Protein AF-A0A2N2W0B8-F1 (afdb_monomer)

Nearest PDB structures (foldseek):
  5v74-assembly1_A1-2  TM=8.621E-01  e=6.566E-03  Haliangium ochraceum DSM 14365
  4jw0-assembly1_E  TM=9.015E-01  e=1.313E-02  Gloeobacter violaceus PCC 7421
  7ckc-assembly1_AB  TM=8.648E-01  e=2.626E-02  Halothiobacillus neapolitanus
  5l37-assembly1_C  TM=8.263E-01  e=2.286E-02  Mycolicibacterium smegmatis MC2 155
  4n8f-assembly1_E  TM=8.984E-01  e=4.900E-02  Thermosynechococcus vestitus BP-1

pLDDT: mean 94.48, std 7.17, range [53.91, 98.44]

Sequence (57 aa):
NPQGDAIVAVDPLQCGNGELVYYETSKEAGRVLETTMNPIDAAIMGIVDELNIDKRQ

Radius of gyration: 13.65 Å; Cα contacts (8 Å, |Δi|>4): 71; chains: 1; bounding box: 36×30×28 Å

Structure (mmCIF, N/CA/C/O backbone):
data_AF-A0A2N2W0B8-F1
#
_entry.id   AF-A0A2N2W0B8-F1
#
loop_
_atom_site.group_PDB
_atom_site.id
_atom_site.type_symbol
_atom_site.label_atom_id
_atom_site.label_alt_id
_atom_site.label_comp_id
_atom_site.label_asym_id
_atom_site.label_entity_id
_atom_site.label_seq_id
_atom_site.pdbx_PDB_ins_code
_atom_site.Cartn_x
_atom_site.Cartn_y
_atom_site.Cartn_z
_atom_site.occupancy
_atom_site.B_iso_or_equiv
_atom_site.auth_seq_id
_atom_site.auth_comp_id
_atom_site.auth_asym_id
_atom_site.auth_atom_id
_atom_site.pdbx_PDB_model_num
ATOM 1 N N . ASN A 1 1 ? -17.567 2.292 6.209 1.00 83.75 1 ASN A N 1
ATOM 2 C CA . ASN A 1 1 ? -17.987 1.596 4.973 1.00 83.75 1 ASN A CA 1
ATOM 3 C C . ASN A 1 1 ? -16.987 1.886 3.875 1.00 83.75 1 ASN A C 1
ATOM 5 O O . ASN A 1 1 ? -16.717 3.070 3.678 1.00 83.75 1 ASN A O 1
ATOM 9 N N . PRO A 1 2 ? -16.435 0.854 3.209 1.00 90.31 2 PRO A N 1
ATOM 10 C CA . PRO A 1 2 ? -15.569 1.048 2.051 1.00 90.31 2 PRO A CA 1
ATOM 11 C C . PRO A 1 2 ? -16.353 1.725 0.921 1.00 90.31 2 PRO A C 1
ATOM 13 O O . PRO A 1 2 ? -17.557 1.505 0.778 1.00 90.31 2 PRO A O 1
ATOM 16 N N . GLN A 1 3 ? -15.677 2.581 0.163 1.00 95.12 3 GLN A N 1
ATOM 1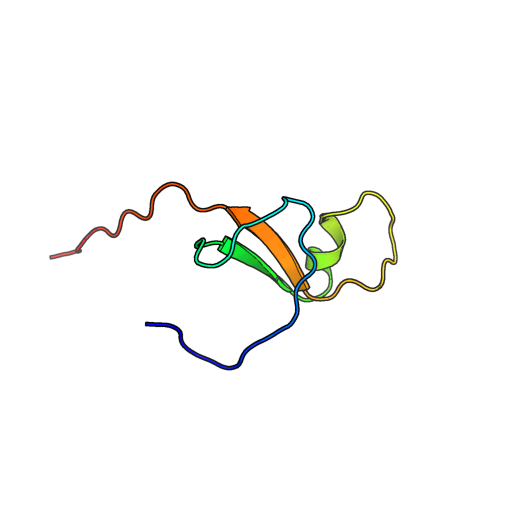7 C CA . GLN A 1 3 ? -16.236 3.312 -0.974 1.00 95.12 3 GLN A CA 1
ATOM 18 C C . GLN A 1 3 ? -15.281 3.187 -2.162 1.00 95.12 3 GLN A C 1
ATOM 20 O O . GLN A 1 3 ? -14.068 3.203 -1.962 1.00 95.12 3 GLN A O 1
ATOM 25 N N . GLY A 1 4 ? -15.832 3.116 -3.375 1.00 94.81 4 GLY A N 1
ATOM 26 C CA . GLY A 1 4 ? -15.057 2.954 -4.608 1.00 94.81 4 GLY A CA 1
ATOM 27 C C . GLY A 1 4 ? -14.736 1.498 -4.953 1.00 94.81 4 GLY A C 1
ATOM 28 O O . GLY A 1 4 ? -15.227 0.569 -4.308 1.00 94.81 4 GLY A O 1
ATOM 29 N N . ASP A 1 5 ? -13.923 1.329 -5.996 1.00 96.94 5 ASP A N 1
ATOM 30 C CA . ASP A 1 5 ? -13.490 0.028 -6.507 1.00 96.94 5 ASP A CA 1
ATOM 31 C C . ASP A 1 5 ? -12.214 -0.455 -5.809 1.00 96.94 5 ASP A C 1
ATOM 33 O O . ASP A 1 5 ? -11.391 0.336 -5.343 1.00 96.94 5 ASP A O 1
ATOM 37 N N . ALA A 1 6 ? -12.036 -1.775 -5.751 1.00 96.31 6 ALA A N 1
ATOM 38 C CA . ALA A 1 6 ? -10.814 -2.369 -5.229 1.00 96.31 6 ALA A CA 1
ATOM 39 C C . ALA A 1 6 ? -9.633 -2.123 -6.182 1.00 96.31 6 ALA A C 1
ATOM 41 O O . ALA A 1 6 ? -9.764 -2.270 -7.398 1.00 96.31 6 ALA A O 1
ATOM 42 N N . ILE A 1 7 ? -8.467 -1.820 -5.612 1.00 96.88 7 ILE A N 1
ATOM 43 C CA . ILE A 1 7 ? -7.201 -1.658 -6.335 1.00 96.88 7 ILE A CA 1
ATOM 44 C C . ILE A 1 7 ? -6.126 -2.567 -5.736 1.00 96.88 7 ILE A C 1
ATOM 46 O O . ILE A 1 7 ? -6.251 -3.027 -4.600 1.00 96.88 7 ILE A O 1
ATOM 50 N N . VAL A 1 8 ? -5.056 -2.808 -6.493 1.00 97.75 8 VAL A N 1
ATOM 51 C CA . VAL A 1 8 ? -3.843 -3.469 -5.994 1.00 97.75 8 VAL A CA 1
ATOM 52 C C . VAL A 1 8 ? -2.821 -2.389 -5.658 1.00 97.75 8 VAL A C 1
ATOM 54 O O . VAL A 1 8 ? -2.570 -1.517 -6.481 1.00 97.75 8 VAL A O 1
ATOM 57 N N . ALA A 1 9 ? -2.233 -2.455 -4.466 1.00 98.19 9 ALA A N 1
ATOM 58 C CA . ALA A 1 9 ? -1.171 -1.558 -4.027 1.00 98.19 9 ALA A CA 1
ATOM 59 C C . ALA A 1 9 ? -0.000 -2.371 -3.466 1.00 98.19 9 ALA A C 1
ATOM 61 O O . ALA A 1 9 ? -0.203 -3.426 -2.861 1.00 98.19 9 ALA A O 1
ATOM 62 N N . VAL A 1 10 ? 1.224 -1.888 -3.669 1.00 98.12 10 VAL A N 1
ATOM 63 C CA . VAL A 1 10 ? 2.421 -2.493 -3.073 1.00 98.12 10 VAL A CA 1
ATOM 64 C C . VAL A 1 10 ? 2.444 -2.212 -1.574 1.00 98.12 10 VAL A C 1
ATOM 66 O O . VAL A 1 10 ? 2.251 -1.074 -1.154 1.00 98.12 10 VAL A O 1
ATOM 69 N N . ASP A 1 11 ? 2.722 -3.242 -0.779 1.00 97.94 11 ASP A N 1
ATOM 70 C CA . ASP A 1 11 ? 2.829 -3.150 0.674 1.00 97.94 11 ASP A CA 1
ATOM 71 C C . ASP A 1 11 ? 4.277 -3.384 1.139 1.00 97.94 11 ASP A C 1
ATOM 73 O O . ASP A 1 11 ? 4.739 -4.528 1.174 1.00 97.94 11 ASP A O 1
ATOM 77 N N . PRO A 1 12 ? 5.017 -2.318 1.489 1.00 96.25 12 PRO A N 1
ATOM 78 C CA . PRO A 1 12 ? 6.341 -2.435 2.087 1.00 96.25 12 PRO A CA 1
ATOM 79 C C . PRO A 1 12 ? 6.301 -2.578 3.621 1.00 96.25 12 PRO A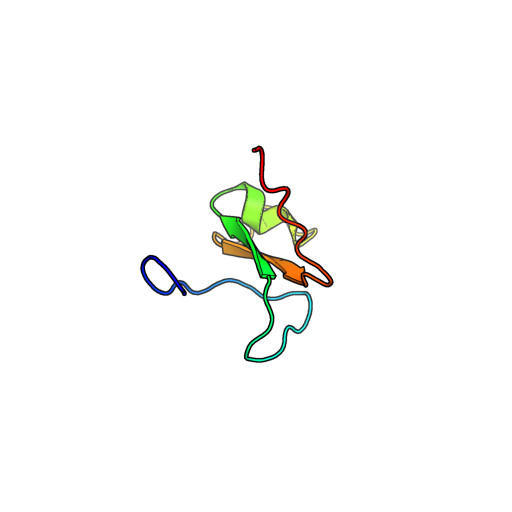 C 1
ATOM 81 O O . PRO A 1 12 ? 7.354 -2.785 4.224 1.00 96.25 12 PRO A O 1
ATOM 84 N N . LEU A 1 13 ? 5.128 -2.439 4.254 1.00 96.62 13 LEU A N 1
ATOM 85 C CA . LEU A 1 13 ? 4.960 -2.336 5.711 1.00 96.62 13 LEU A CA 1
ATOM 86 C C . LEU A 1 13 ? 4.451 -3.623 6.371 1.00 96.62 13 LEU A C 1
ATOM 88 O O . LEU A 1 13 ? 4.485 -3.714 7.594 1.00 96.62 13 LEU A O 1
ATOM 92 N N . GLN A 1 14 ? 4.042 -4.617 5.577 1.00 97.12 14 GLN A N 1
ATOM 93 C CA . GLN A 1 14 ? 3.505 -5.903 6.044 1.00 97.12 14 GLN A CA 1
ATOM 94 C C . GLN A 1 14 ? 2.169 -5.759 6.785 1.00 97.12 14 GLN A C 1
ATOM 96 O O . GLN A 1 14 ? 1.982 -6.295 7.879 1.00 9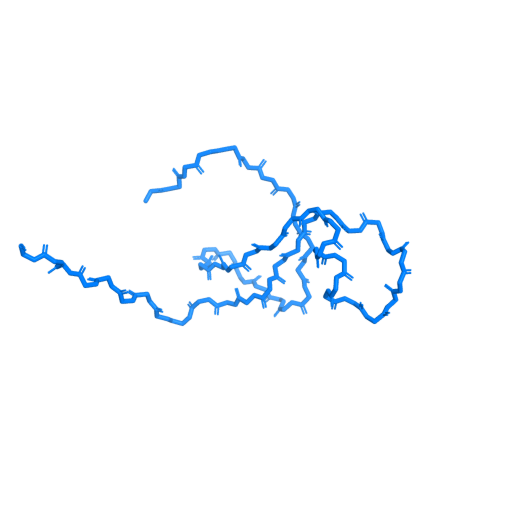7.12 14 GLN A O 1
ATOM 101 N N . CYS A 1 15 ? 1.235 -5.050 6.163 1.00 97.75 15 CYS A N 1
ATOM 102 C CA . CYS A 1 15 ? -0.103 -4.835 6.683 1.00 97.75 15 CYS A CA 1
ATOM 103 C C . CYS A 1 15 ? -0.896 -6.152 6.770 1.00 97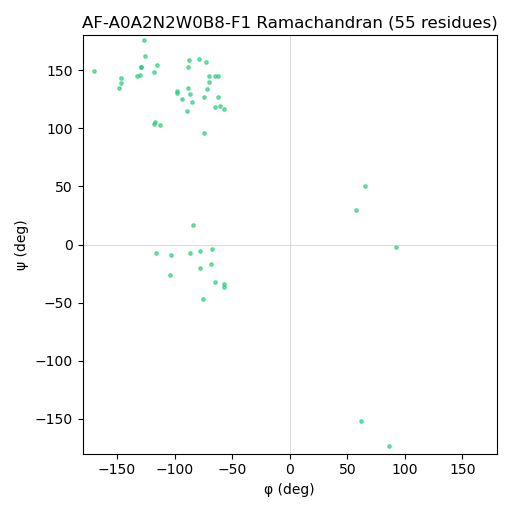.75 15 CYS A C 1
ATOM 105 O O . CYS A 1 15 ? -0.806 -7.048 5.922 1.00 97.75 15 CYS A O 1
ATOM 107 N N . GLY A 1 16 ? -1.724 -6.254 7.801 1.00 97.31 16 GLY A N 1
ATOM 108 C CA . GLY A 1 16 ? -2.668 -7.335 8.026 1.00 97.31 16 GLY A CA 1
ATOM 109 C C . GLY A 1 16 ? -4.024 -7.107 7.355 1.00 97.31 16 GLY A C 1
ATOM 110 O O . GLY A 1 16 ? -4.459 -5.990 7.075 1.00 97.31 16 GLY A O 1
ATOM 111 N N . ASN A 1 17 ? -4.761 -8.200 7.148 1.00 96.94 17 ASN A N 1
ATOM 112 C CA . ASN A 1 17 ? -6.143 -8.124 6.679 1.00 96.94 17 ASN A CA 1
ATOM 113 C C . ASN A 1 17 ? -7.020 -7.378 7.695 1.00 96.94 17 ASN A C 1
ATOM 115 O O . ASN A 1 17 ? -7.106 -7.776 8.856 1.00 96.94 17 ASN A O 1
ATOM 119 N N . GLY A 1 18 ? -7.739 -6.359 7.223 1.00 95.44 18 GLY A N 1
ATOM 120 C CA . GLY A 1 18 ? -8.658 -5.563 8.039 1.00 95.44 18 GLY A CA 1
ATOM 121 C C . GLY A 1 18 ? -8.038 -4.315 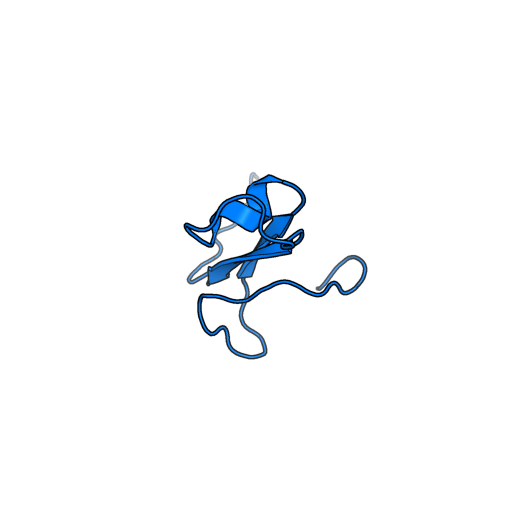8.671 1.00 95.44 18 GLY A C 1
ATOM 122 O O . GLY A 1 18 ? -8.772 -3.556 9.302 1.00 95.44 18 GLY A O 1
ATOM 123 N N . GLU A 1 19 ? -6.739 -4.072 8.482 1.00 97.38 19 GLU A N 1
ATOM 124 C CA . GLU A 1 19 ? -6.104 -2.821 8.898 1.00 97.38 19 GLU A CA 1
ATOM 125 C C . GLU A 1 19 ? -6.560 -1.641 8.034 1.00 97.38 19 GLU A C 1
ATOM 127 O O . GLU A 1 19 ? -6.810 -1.768 6.831 1.00 97.38 19 GLU A O 1
ATOM 132 N N . LEU A 1 20 ? -6.674 -0.473 8.665 1.00 96.69 20 LEU A N 1
ATOM 133 C CA . LEU A 1 20 ? -6.892 0.782 7.963 1.00 96.69 20 LEU A CA 1
ATOM 134 C C . LEU A 1 20 ? -5.532 1.352 7.559 1.00 96.69 20 LEU A C 1
ATOM 136 O O . LEU A 1 20 ? -4.640 1.472 8.394 1.00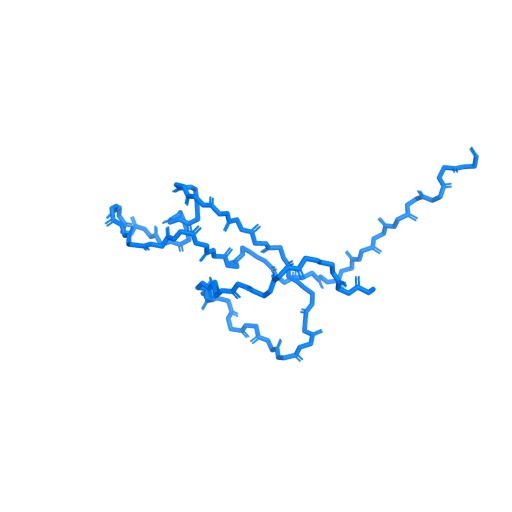 96.69 20 LEU A O 1
ATOM 140 N N . VAL A 1 21 ? -5.382 1.723 6.290 1.00 97.69 21 VAL A N 1
ATOM 141 C CA . VAL A 1 21 ? -4.109 2.195 5.733 1.00 97.69 21 VAL A CA 1
ATOM 142 C C . VAL A 1 21 ? -4.273 3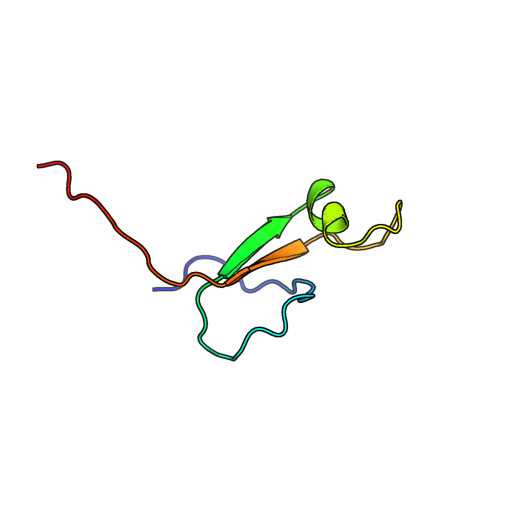.513 4.980 1.00 97.69 21 VAL A C 1
ATOM 144 O O . VAL A 1 21 ? -5.340 3.796 4.429 1.00 97.69 21 VAL A O 1
ATOM 147 N N . TYR A 1 22 ? -3.200 4.303 4.926 1.00 96.44 22 TYR A N 1
ATOM 148 C CA . TYR A 1 22 ? -3.045 5.412 3.979 1.00 96.44 22 TYR A CA 1
ATOM 149 C C . TYR A 1 22 ? -2.205 4.933 2.790 1.00 96.44 22 TYR A C 1
ATOM 151 O O . TYR A 1 22 ? -1.159 4.310 2.982 1.00 96.44 22 TYR A O 1
ATOM 159 N N . TYR A 1 23 ? -2.656 5.215 1.568 1.00 97.69 23 TYR A N 1
ATOM 160 C CA . TYR A 1 23 ? -1.975 4.829 0.334 1.00 97.69 23 TYR A CA 1
ATOM 161 C C . TYR A 1 23 ? -1.819 6.032 -0.599 1.00 97.69 23 TYR A C 1
ATOM 163 O O . TYR A 1 23 ? -2.624 6.962 -0.559 1.00 97.69 23 TYR A O 1
ATOM 171 N N . GLU A 1 24 ? -0.792 5.992 -1.443 1.00 98.00 24 GLU A N 1
ATOM 172 C CA . GLU A 1 24 ? -0.516 6.983 -2.487 1.00 98.00 24 GLU A CA 1
ATOM 173 C C . GLU A 1 24 ? -0.631 6.329 -3.870 1.00 98.00 24 GLU A C 1
ATOM 175 O O . GLU A 1 24 ? -0.439 5.116 -3.999 1.00 98.00 24 GLU A O 1
ATOM 180 N N . THR A 1 25 ? -0.931 7.116 -4.908 1.00 97.56 25 THR A N 1
ATOM 181 C CA . THR A 1 25 ? -1.034 6.623 -6.295 1.00 97.56 25 THR A CA 1
ATOM 182 C C . THR A 1 25 ? -0.153 7.427 -7.251 1.00 97.56 25 THR A C 1
ATOM 184 O O . THR A 1 25 ? 0.468 8.420 -6.874 1.00 97.56 25 THR A O 1
ATOM 187 N N . SER A 1 26 ? -0.106 7.026 -8.524 1.00 96.62 26 SER A N 1
ATOM 188 C CA . SER A 1 26 ? 0.635 7.727 -9.575 1.00 96.62 26 SER A CA 1
ATOM 189 C C . SER A 1 26 ? 2.142 7.774 -9.276 1.00 96.62 26 SER A C 1
ATOM 191 O O . SER A 1 26 ? 2.704 6.883 -8.644 1.00 96.62 26 SER A O 1
ATOM 193 N N . LYS A 1 27 ? 2.827 8.802 -9.775 1.00 94.38 27 LYS A N 1
ATOM 194 C CA . LYS A 1 27 ? 4.285 8.940 -9.721 1.00 94.38 27 LYS A CA 1
ATOM 195 C C . LYS A 1 27 ? 4.862 8.894 -8.302 1.00 94.38 27 LYS A C 1
ATOM 197 O O . LYS A 1 27 ? 5.974 8.396 -8.126 1.00 94.38 27 LYS A O 1
ATOM 202 N N . GLU A 1 28 ? 4.142 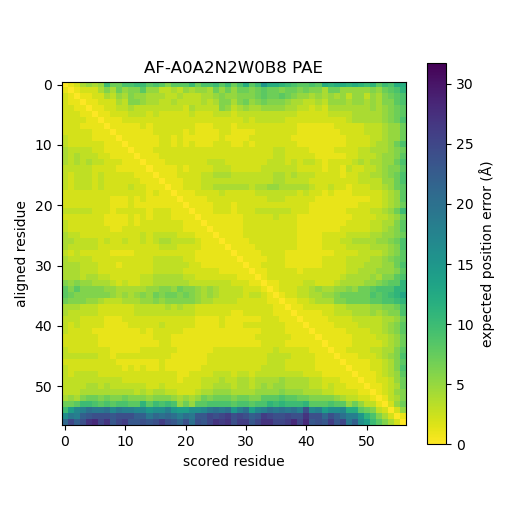9.418 -7.314 1.00 96.56 28 GLU A N 1
ATOM 203 C CA . GLU A 1 28 ? 4.648 9.502 -5.942 1.00 96.56 28 GLU A CA 1
ATOM 204 C C . GLU A 1 28 ? 4.564 8.157 -5.201 1.00 96.56 28 GLU A C 1
ATOM 206 O O . GLU A 1 28 ? 5.362 7.922 -4.295 1.00 96.56 28 GLU A O 1
ATOM 211 N N . ALA A 1 29 ? 3.719 7.217 -5.650 1.00 97.69 29 ALA A N 1
ATOM 212 C CA . ALA A 1 29 ? 3.641 5.867 -5.082 1.00 97.69 29 ALA A CA 1
ATOM 213 C C . ALA A 1 29 ? 4.992 5.132 -5.130 1.00 97.69 29 ALA A C 1
ATOM 215 O O . ALA A 1 29 ? 5.377 4.447 -4.186 1.00 97.69 29 ALA A O 1
ATOM 216 N N . GLY A 1 30 ? 5.777 5.340 -6.191 1.00 97.12 30 GLY A N 1
ATOM 217 C CA . GLY A 1 30 ? 7.111 4.758 -6.322 1.00 97.12 30 GLY A CA 1
ATOM 218 C C . GLY A 1 30 ? 8.151 5.289 -5.326 1.00 97.12 30 GLY A C 1
ATOM 219 O O . GLY A 1 30 ? 9.289 4.818 -5.335 1.00 97.12 30 GLY A O 1
ATOM 220 N N . ARG A 1 31 ? 7.829 6.272 -4.475 1.00 95.50 31 ARG A N 1
ATOM 221 C CA . ARG A 1 31 ? 8.749 6.802 -3.450 1.00 95.50 31 ARG A CA 1
ATOM 222 C C . ARG A 1 31 ? 8.880 5.907 -2.219 1.00 95.50 31 ARG A C 1
ATOM 224 O O . ARG A 1 31 ? 9.765 6.163 -1.408 1.00 95.50 31 ARG A O 1
ATOM 231 N N . VAL A 1 32 ? 8.092 4.834 -2.122 1.00 95.94 32 VAL A N 1
ATOM 232 C CA . VAL A 1 32 ? 8.251 3.815 -1.069 1.00 95.94 32 VAL A CA 1
ATOM 233 C C . VAL A 1 32 ? 9.534 2.987 -1.196 1.00 95.94 32 VAL A C 1
ATOM 235 O O . VAL A 1 32 ? 9.947 2.353 -0.231 1.00 95.94 32 VAL A O 1
ATOM 238 N N . LEU A 1 33 ? 10.183 2.998 -2.365 1.00 94.62 33 LEU A N 1
ATOM 239 C CA . LEU A 1 33 ? 11.487 2.375 -2.596 1.00 94.62 33 LEU A CA 1
ATOM 240 C C . LEU A 1 33 ? 12.529 3.431 -2.984 1.00 94.62 33 LEU A C 1
ATOM 242 O O . LEU A 1 33 ? 12.232 4.407 -3.678 1.00 94.62 33 LEU A O 1
ATOM 246 N N . GLU A 1 34 ? 13.787 3.191 -2.611 1.00 94.00 34 GLU A N 1
ATOM 247 C CA . GLU A 1 34 ? 14.913 4.037 -3.034 1.00 94.00 34 GLU A CA 1
ATOM 248 C C . GLU A 1 34 ? 15.145 3.967 -4.553 1.00 94.00 34 GLU A C 1
ATOM 250 O O . GLU A 1 34 ? 15.528 4.960 -5.179 1.00 94.00 34 GLU A O 1
ATOM 255 N N . THR A 1 35 ? 14.870 2.807 -5.163 1.00 93.94 35 THR A N 1
ATOM 256 C CA . THR A 1 35 ? 15.007 2.579 -6.604 1.00 93.94 35 THR A CA 1
ATOM 257 C C . THR A 1 35 ? 14.111 3.528 -7.392 1.00 93.94 35 THR A C 1
ATOM 259 O O . THR A 1 35 ? 12.887 3.500 -7.280 1.00 93.94 35 THR A O 1
ATOM 262 N N . THR A 1 36 ? 14.719 4.361 -8.231 1.00 92.12 36 THR A N 1
ATOM 263 C CA . THR A 1 36 ? 13.994 5.243 -9.147 1.00 92.12 36 THR A CA 1
ATOM 264 C C . THR A 1 36 ? 13.496 4.468 -10.368 1.00 92.12 36 THR A C 1
ATOM 266 O O . THR A 1 36 ? 14.010 3.398 -10.685 1.00 92.12 36 THR A O 1
ATOM 269 N N . MET A 1 37 ? 12.485 5.006 -11.063 1.00 92.00 37 MET A N 1
ATOM 270 C CA . MET A 1 37 ? 11.876 4.372 -12.247 1.00 92.00 37 MET A CA 1
ATOM 271 C C . MET A 1 37 ? 11.311 2.963 -11.981 1.00 92.00 37 MET A C 1
ATOM 273 O O . MET A 1 37 ? 11.289 2.116 -12.872 1.00 92.00 37 MET A O 1
ATOM 277 N N . ASN A 1 38 ? 10.857 2.704 -10.752 1.00 95.38 38 ASN A N 1
ATOM 278 C CA . ASN A 1 38 ? 10.143 1.476 -10.422 1.00 95.38 38 ASN A CA 1
ATOM 279 C C . ASN A 1 38 ? 8.717 1.490 -11.023 1.00 95.38 38 ASN A C 1
ATOM 281 O O . ASN A 1 38 ? 8.187 2.563 -11.314 1.00 95.38 38 ASN A O 1
ATOM 285 N N . PRO A 1 39 ? 8.096 0.316 -11.235 1.00 96.00 39 PRO A N 1
ATOM 286 C CA . PRO A 1 39 ? 6.797 0.211 -11.900 1.00 96.00 39 PRO A CA 1
ATOM 287 C C . PRO A 1 39 ? 5.603 0.424 -10.951 1.00 96.00 39 PRO A C 1
ATOM 289 O O . PRO A 1 39 ? 4.502 -0.006 -11.273 1.00 96.00 39 PRO A O 1
ATOM 292 N N . ILE A 1 40 ? 5.814 1.006 -9.767 1.00 98.06 40 ILE A N 1
ATOM 293 C CA . ILE A 1 40 ? 4.781 1.123 -8.735 1.00 98.06 40 ILE A CA 1
ATOM 294 C C . ILE A 1 40 ? 3.928 2.363 -9.008 1.00 98.06 40 ILE A C 1
ATOM 296 O O . ILE A 1 40 ? 4.440 3.482 -9.044 1.00 98.06 40 ILE A O 1
ATOM 300 N N . ASP A 1 41 ? 2.625 2.153 -9.157 1.00 97.38 41 ASP A N 1
ATOM 301 C CA . ASP A 1 41 ? 1.606 3.178 -9.400 1.00 97.38 41 ASP A CA 1
ATOM 302 C C . ASP A 1 41 ? 0.580 3.302 -8.258 1.00 97.38 41 ASP A C 1
ATOM 304 O O . ASP A 1 41 ? -0.212 4.245 -8.250 1.00 97.38 41 ASP A O 1
ATOM 308 N N . ALA A 1 42 ? 0.623 2.397 -7.277 1.00 98.25 42 ALA A N 1
ATOM 309 C CA . ALA A 1 42 ? -0.078 2.490 -6.002 1.00 98.25 42 ALA A CA 1
ATOM 310 C C . ALA A 1 42 ? 0.721 1.794 -4.889 1.00 98.25 42 ALA A C 1
ATOM 312 O O . ALA A 1 42 ? 1.208 0.672 -5.069 1.00 98.25 42 ALA A O 1
ATOM 313 N N . ALA A 1 43 ? 0.850 2.440 -3.730 1.00 98.44 43 ALA A N 1
ATOM 314 C CA . ALA A 1 43 ? 1.598 1.895 -2.599 1.00 98.44 43 ALA A CA 1
ATOM 315 C C . ALA A 1 43 ? 0.995 2.286 -1.250 1.00 98.44 43 ALA A C 1
ATOM 317 O O . ALA A 1 43 ? 0.527 3.412 -1.071 1.00 98.44 43 ALA A O 1
ATOM 318 N N . ILE A 1 44 ? 1.044 1.361 -0.293 1.00 98.44 44 ILE A N 1
ATOM 319 C CA . ILE A 1 44 ? 0.706 1.627 1.103 1.00 98.44 44 ILE A CA 1
ATOM 320 C C . ILE A 1 44 ? 1.850 2.414 1.745 1.00 98.44 44 ILE A C 1
ATOM 322 O O . ILE A 1 44 ? 3.012 2.013 1.693 1.00 98.44 44 ILE A O 1
ATOM 326 N N . MET A 1 45 ? 1.495 3.538 2.358 1.00 97.31 45 MET A N 1
ATOM 327 C CA . MET A 1 45 ? 2.426 4.494 2.955 1.00 97.31 45 MET A CA 1
ATOM 328 C C . MET A 1 45 ? 2.466 4.395 4.484 1.00 97.31 45 MET A C 1
ATOM 330 O O . MET A 1 45 ? 3.465 4.776 5.090 1.00 97.31 45 MET A O 1
ATOM 334 N N . GLY A 1 46 ? 1.384 3.921 5.113 1.00 97.06 46 GLY A N 1
ATOM 335 C CA . GLY A 1 46 ? 1.273 3.837 6.569 1.00 97.06 46 GLY A CA 1
ATOM 336 C C . GLY A 1 46 ? 0.059 3.042 7.048 1.00 97.06 46 GLY A C 1
ATOM 337 O O . GLY A 1 46 ? -0.987 3.046 6.394 1.00 97.06 46 GLY A O 1
ATOM 338 N N . ILE A 1 47 ? 0.208 2.406 8.211 1.00 98.06 47 ILE A N 1
ATOM 339 C CA . ILE A 1 47 ? -0.874 1.776 8.979 1.00 98.06 47 ILE A CA 1
ATOM 340 C C . ILE A 1 47 ? -1.463 2.840 9.913 1.00 98.06 47 ILE A C 1
ATOM 342 O O . ILE A 1 47 ? -0.724 3.615 10.520 1.00 98.06 47 ILE A O 1
ATOM 346 N N . VAL A 1 48 ? -2.790 2.927 9.989 1.00 97.38 48 VAL A N 1
ATOM 347 C CA . VAL A 1 48 ? -3.484 3.919 10.818 1.00 97.38 48 VAL A CA 1
ATOM 348 C C . VAL A 1 48 ? -3.702 3.364 12.223 1.00 97.38 48 VAL A C 1
ATOM 350 O O . VAL A 1 48 ? -4.496 2.444 12.402 1.00 97.38 48 VAL A O 1
ATOM 353 N N . ASP A 1 49 ? -3.060 3.978 13.217 1.00 96.38 49 ASP A N 1
ATOM 354 C CA . ASP A 1 49 ? -3.259 3.634 14.633 1.00 96.38 49 ASP A CA 1
ATOM 355 C C . ASP A 1 49 ? -4.589 4.176 15.181 1.00 96.38 49 ASP A C 1
ATOM 357 O O . ASP A 1 49 ? -5.348 3.468 15.842 1.00 96.38 49 ASP A O 1
ATOM 361 N N . GLU A 1 50 ? -4.891 5.447 14.900 1.00 96.19 50 GLU A N 1
ATOM 362 C CA . GLU A 1 50 ? -6.096 6.122 15.380 1.00 96.19 50 GLU A CA 1
ATOM 363 C C . GLU A 1 50 ? -6.601 7.140 14.350 1.00 96.19 50 GLU A C 1
ATOM 365 O O . GLU A 1 50 ? -5.826 7.883 13.745 1.00 96.19 50 GLU A O 1
ATOM 370 N N . LEU A 1 51 ? -7.924 7.199 14.174 1.00 93.62 51 LEU A N 1
ATOM 371 C CA . LEU A 1 51 ? -8.596 8.205 13.358 1.00 93.62 51 LEU A CA 1
ATOM 372 C C . LEU A 1 51 ? -9.513 9.052 14.243 1.00 93.62 51 LEU A C 1
ATOM 374 O O . LEU A 1 51 ? -10.597 8.612 14.626 1.00 93.62 51 LEU A O 1
ATOM 378 N N . ASN A 1 52 ? -9.096 10.285 14.524 1.00 94.50 52 ASN A N 1
ATOM 379 C CA . ASN A 1 52 ? -9.924 11.251 15.234 1.00 94.50 52 ASN A CA 1
ATOM 380 C C . ASN A 1 52 ? -10.688 12.133 14.235 1.00 94.50 52 ASN A C 1
ATOM 382 O O . ASN A 1 52 ? -10.096 12.754 13.352 1.00 94.50 52 ASN A O 1
ATOM 386 N N . ILE A 1 53 ? -12.012 12.175 14.373 1.00 93.00 53 ILE A N 1
ATOM 387 C CA . ILE A 1 53 ? -12.895 12.997 13.548 1.00 93.00 53 ILE A CA 1
ATOM 388 C C . ILE A 1 53 ? -13.589 13.997 14.465 1.00 93.0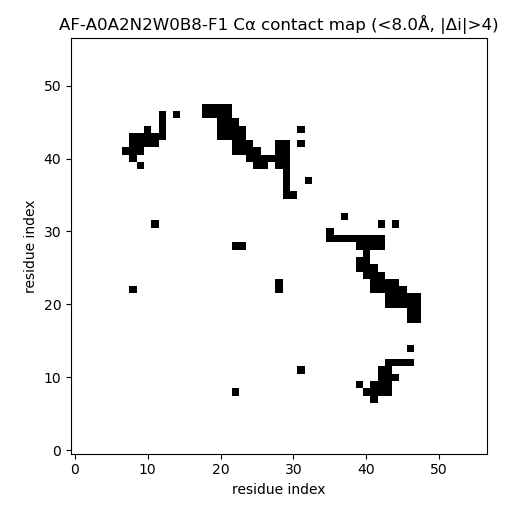0 53 ILE A C 1
ATOM 390 O O . ILE A 1 53 ? -14.552 13.658 15.159 1.00 93.00 53 ILE A O 1
ATOM 394 N N . ASP A 1 54 ? -13.136 15.247 14.418 1.00 90.75 54 ASP A N 1
ATOM 395 C CA . ASP A 1 54 ? -13.826 16.340 15.089 1.00 90.75 54 ASP A CA 1
ATOM 396 C C . ASP A 1 54 ? -15.196 16.557 14.446 1.00 90.75 54 ASP A C 1
ATOM 398 O O . ASP A 1 54 ? -15.326 16.926 13.273 1.00 90.75 54 ASP A O 1
ATOM 402 N N . LYS A 1 55 ? -16.253 16.379 15.238 1.00 79.38 55 LYS A N 1
ATOM 403 C CA . LYS A 1 55 ? -17.581 16.856 14.862 1.00 79.38 55 LYS A CA 1
ATOM 404 C C . LYS A 1 55 ? -17.587 18.368 15.040 1.00 79.38 55 LYS A C 1
ATOM 406 O O . LYS A 1 55 ? -17.816 18.855 16.145 1.00 79.38 55 LYS A O 1
ATOM 411 N N . ARG A 1 56 ? -17.337 19.120 13.965 1.00 70.31 56 ARG A N 1
ATOM 412 C CA . ARG A 1 56 ? -17.740 20.533 13.939 1.00 70.31 56 ARG A CA 1
ATOM 413 C C . ARG A 1 56 ? -19.251 20.571 14.193 1.00 70.31 56 ARG A C 1
ATOM 415 O O . ARG A 1 56 ? -19.997 19.946 13.439 1.00 70.31 56 ARG A O 1
ATOM 422 N N . GLN A 1 57 ? -19.646 21.194 15.305 1.00 53.91 57 GLN A N 1
ATOM 423 C CA . GLN A 1 57 ? -21.046 21.485 15.629 1.00 53.91 57 GLN A CA 1
ATOM 424 C C . GLN A 1 57 ? -21.624 22.495 14.643 1.00 53.91 57 GLN A C 1
ATOM 426 O O . GLN A 1 57 ? -20.857 23.386 14.206 1.00 53.91 57 GLN A O 1
#

Solvent-accessible surface area (backbone atoms only — not comparable to full-atom values): 3994 Å² total; per-residue (Å²): 131,92,79,86,80,91,80,84,58,50,68,87,80,74,80,60,93,90,66,54,67,46,69,42,53,48,82,66,17,27,66,84,47,90,60,76,93,54,92,43,48,27,17,52,76,43,77,60,90,78,88,87,78,83,76,81,125

Mean predicted aligned error: 3.75 Å

Secondary structure (DSSP, 8-state):
---S-----B-SS-PPTT--EEEEEHHHHGGGSSSTT---SEEEEEE-S--------

Foldseek 3Di:
DDDDDDDDAAEPPPDDPPFDFDKDAALCNVVVDPDPPDPGGMYTDDTDPDDDDDDPD